Protein AF-A0A091UZ19-F1 (afdb_monomer_lite)

Secondary structure (DSSP, 8-state):
--SPPPSSPPPTT-------------S--PPPPPPPTT--------THHHHHHHHTTTS--EEEEEEETTTEEEEEEEEE-TTSEEEEEEE-SS-EEEEEEEGGG-SS---HHHHHHHH-TT---S--EE---GGG-

Structure (mmCIF, N/CA/C/O backbone):
data_AF-A0A091UZ19-F1
#
_entry.id   AF-A0A091UZ19-F1
#
loop_
_atom_site.group_PDB
_atom_site.id
_atom_site.type_symbol
_atom_site.label_atom_id
_atom_site.label_alt_id
_atom_site.label_comp_id
_atom_site.label_asym_id
_atom_site.label_entity_id
_atom_site.label_seq_id
_atom_site.pdbx_PDB_ins_code
_atom_site.Cartn_x
_atom_site.Cartn_y
_atom_site.Cartn_z
_atom_site.occupancy
_atom_site.B_iso_or_equiv
_atom_site.auth_seq_id
_atom_site.auth_comp_id
_atom_site.auth_asym_id
_atom_site.auth_atom_id
_atom_site.pdbx_PDB_model_num
ATOM 1 N N . ARG A 1 1 ? -21.509 -13.584 23.105 1.00 48.75 1 ARG A N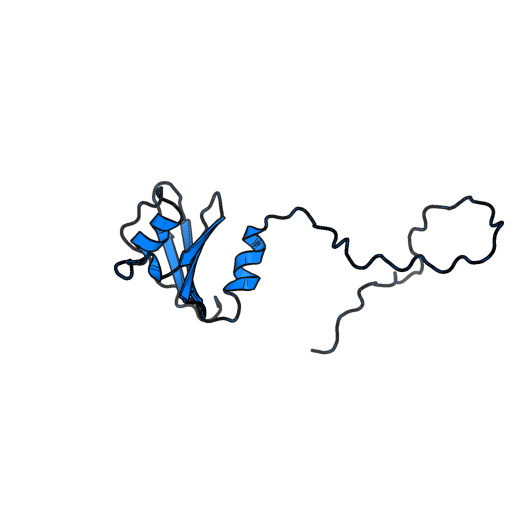 1
ATOM 2 C CA . ARG A 1 1 ? -20.127 -14.110 23.228 1.00 48.75 1 ARG A CA 1
ATOM 3 C C . ARG A 1 1 ? -19.637 -13.677 24.594 1.00 48.75 1 ARG A C 1
ATOM 5 O O . ARG A 1 1 ? -19.355 -12.502 24.774 1.00 48.75 1 ARG A O 1
ATOM 12 N N . GLU A 1 2 ? -19.710 -14.587 25.552 1.00 59.69 2 GLU A N 1
ATOM 13 C CA . GLU A 1 2 ? -19.442 -14.325 26.964 1.00 59.69 2 GLU A CA 1
ATOM 14 C C . GLU A 1 2 ? -17.970 -14.558 27.286 1.00 59.69 2 GLU A C 1
ATOM 16 O O . GLU A 1 2 ? -17.427 -15.574 26.866 1.00 59.69 2 GLU A O 1
ATOM 21 N N . GLY A 1 3 ? -17.398 -13.615 28.044 1.00 67.69 3 GLY A N 1
ATOM 22 C CA . GLY A 1 3 ? -16.261 -13.784 28.955 1.00 67.69 3 GLY A CA 1
ATOM 23 C C . GLY A 1 3 ? -14.901 -14.183 28.361 1.00 67.69 3 GLY A C 1
ATOM 24 O O . GLY A 1 3 ? -14.824 -14.867 27.344 1.00 67.69 3 GLY A O 1
ATOM 25 N N . PRO A 1 4 ? -13.778 -13.778 28.983 1.00 69.25 4 PRO A N 1
ATOM 26 C CA . PRO A 1 4 ? -12.484 -14.333 28.613 1.00 69.25 4 PRO A CA 1
ATOM 27 C C . PRO A 1 4 ? -12.467 -15.829 28.950 1.00 69.25 4 PRO A C 1
ATOM 29 O O . PRO A 1 4 ? -12.787 -16.233 30.067 1.00 69.25 4 PRO A O 1
ATOM 32 N N . PHE A 1 5 ? -12.096 -16.648 27.966 1.00 73.38 5 PHE A N 1
ATOM 33 C CA . PHE A 1 5 ? -11.884 -18.079 28.159 1.00 73.38 5 PHE A CA 1
ATOM 34 C C . PHE A 1 5 ? -10.819 -18.315 29.242 1.00 73.38 5 PHE A C 1
ATOM 36 O O . PHE A 1 5 ? -9.875 -17.523 29.346 1.00 73.38 5 PHE A O 1
ATOM 43 N N . PRO A 1 6 ? -10.945 -19.385 30.047 1.00 70.69 6 PRO A N 1
ATOM 44 C CA . PRO A 1 6 ? -9.980 -19.678 31.096 1.00 70.69 6 PRO A CA 1
ATOM 45 C C . PRO A 1 6 ? -8.580 -19.830 30.491 1.00 70.69 6 PRO A C 1
ATOM 47 O O . PRO A 1 6 ? -8.379 -20.574 29.534 1.00 70.69 6 PRO A O 1
ATOM 50 N N . LEU A 1 7 ? -7.605 -19.118 31.063 1.00 65.88 7 LEU A N 1
ATOM 51 C CA . LEU A 1 7 ? -6.202 -19.171 30.631 1.00 65.88 7 LEU A CA 1
ATOM 52 C C . LEU A 1 7 ? -5.556 -20.538 30.900 1.00 65.88 7 LEU A C 1
ATOM 54 O O . LEU A 1 7 ? -4.512 -20.848 30.334 1.00 65.88 7 LEU A O 1
ATOM 58 N N . ILE A 1 8 ? -6.172 -21.345 31.764 1.00 69.12 8 ILE A N 1
ATOM 59 C CA . ILE A 1 8 ? -5.705 -22.672 32.149 1.00 69.12 8 ILE A CA 1
ATOM 60 C C . ILE A 1 8 ? -6.871 -23.640 31.976 1.00 69.12 8 ILE A C 1
ATOM 62 O O . ILE A 1 8 ? -7.919 -23.486 32.603 1.00 69.12 8 ILE A O 1
ATOM 66 N N . LEU A 1 9 ? -6.675 -24.642 31.123 1.00 68.94 9 LEU A N 1
ATOM 67 C CA . LEU A 1 9 ? -7.588 -25.769 30.992 1.00 68.94 9 LEU A CA 1
ATOM 68 C C . LEU A 1 9 ? -7.126 -26.872 31.944 1.00 68.94 9 LEU A C 1
ATOM 70 O O . LEU A 1 9 ? -5.993 -27.343 31.852 1.00 68.94 9 LEU A O 1
ATOM 74 N N . LEU A 1 10 ? -8.007 -27.277 32.856 1.00 66.50 10 LEU A N 1
ATOM 75 C CA . LEU A 1 10 ? -7.773 -28.438 33.706 1.00 66.50 10 LEU A CA 1
ATOM 76 C C . LEU A 1 10 ? -7.827 -29.710 32.841 1.00 66.50 10 LEU A C 1
ATOM 78 O O . LEU A 1 10 ? -8.795 -29.887 32.094 1.00 66.50 10 LEU A O 1
ATOM 82 N N . PRO A 1 11 ? -6.832 -30.608 32.916 1.00 70.38 11 PRO A N 1
ATOM 83 C CA . PRO A 1 11 ? -6.921 -31.895 32.246 1.00 70.38 11 PRO A CA 1
ATOM 84 C C . PRO A 1 11 ? -8.075 -32.712 32.833 1.00 70.38 11 PRO A C 1
ATOM 86 O O . PRO A 1 11 ? -8.250 -32.784 34.048 1.00 70.38 11 PRO A O 1
ATOM 89 N N . GLN A 1 12 ? -8.842 -33.353 31.950 1.00 65.88 12 GLN A N 1
ATOM 90 C CA . GLN A 1 12 ? -10.087 -34.068 32.270 1.00 65.88 12 GLN A CA 1
ATOM 91 C C . GLN A 1 12 ? -9.895 -35.210 33.286 1.00 65.88 12 GLN A C 1
ATOM 93 O O . GLN A 1 12 ? -10.847 -35.620 33.938 1.00 65.88 12 GLN A O 1
ATOM 98 N N . PHE A 1 13 ? -8.658 -35.688 33.443 1.00 68.06 13 PHE A N 1
ATOM 99 C CA . PHE A 1 13 ? -8.284 -36.788 34.334 1.00 68.06 13 PHE A CA 1
ATOM 100 C C . PHE A 1 13 ? -7.350 -36.368 35.480 1.00 68.06 13 PHE A C 1
ATOM 102 O O . PHE A 1 13 ? -6.812 -37.231 36.163 1.00 68.06 13 PHE A O 1
ATOM 109 N N . GLY A 1 14 ? -7.202 -35.059 35.722 1.00 67.94 14 GLY A N 1
ATOM 110 C CA . GLY A 1 14 ? -6.500 -34.518 36.885 1.00 67.94 14 GLY A CA 1
ATOM 111 C C . GLY A 1 14 ? -4.972 -34.607 36.804 1.00 67.94 14 GLY A C 1
ATOM 112 O O . GLY A 1 14 ? -4.390 -35.682 36.732 1.00 67.94 14 GLY A O 1
ATOM 113 N N . GLY A 1 15 ? -4.316 -33.449 36.889 1.00 69.69 15 GLY A N 1
ATOM 114 C CA . GLY A 1 15 ? -2.877 -33.344 37.132 1.00 69.69 15 GLY A CA 1
ATOM 115 C C . GLY A 1 15 ? -2.130 -32.510 36.096 1.00 69.69 15 GLY A C 1
ATOM 116 O O . GLY A 1 15 ? -2.277 -32.692 34.893 1.00 69.69 15 GLY A O 1
ATOM 117 N N . TYR A 1 16 ? -1.293 -31.600 36.581 1.00 65.69 16 TYR A N 1
ATOM 118 C CA . TYR A 1 16 ? -0.237 -30.983 35.785 1.00 65.69 16 TYR A CA 1
ATOM 119 C C . TYR A 1 16 ? 0.998 -31.881 35.873 1.00 65.69 16 TYR A C 1
ATOM 121 O O . TYR A 1 16 ? 1.187 -32.561 36.881 1.00 65.69 16 TYR A O 1
ATOM 129 N N . TRP A 1 17 ? 1.850 -31.886 34.851 1.00 61.75 17 TRP A N 1
ATOM 130 C CA . TRP A 1 17 ? 3.175 -32.488 34.976 1.00 61.75 17 TRP A CA 1
ATOM 131 C C . TRP A 1 17 ? 3.977 -31.653 35.975 1.00 61.75 17 TRP A C 1
ATOM 133 O O . TRP A 1 17 ? 4.451 -30.570 35.645 1.00 61.75 17 TRP A O 1
ATOM 143 N N . ILE A 1 18 ? 4.053 -32.122 37.219 1.00 60.09 18 ILE A N 1
ATOM 144 C CA . ILE A 1 18 ? 4.897 -31.526 38.250 1.00 60.09 18 ILE A CA 1
ATOM 145 C C . ILE A 1 18 ? 6.235 -32.248 38.149 1.00 60.09 18 ILE A C 1
ATOM 147 O O . ILE A 1 18 ? 6.3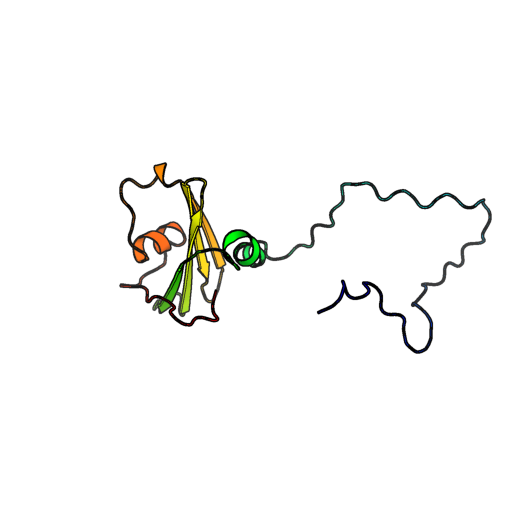32 -33.434 38.462 1.00 60.09 18 ILE A O 1
ATOM 151 N N . GLU A 1 19 ? 7.250 -31.556 37.643 1.00 63.12 19 GLU A N 1
ATOM 152 C CA . GLU A 1 19 ? 8.627 -32.034 37.703 1.00 63.12 19 GLU A CA 1
ATOM 153 C C . GLU A 1 19 ? 8.978 -32.212 39.189 1.00 63.12 19 GLU A C 1
ATOM 155 O O . GLU A 1 19 ? 8.828 -31.285 39.986 1.00 63.12 19 GLU A O 1
ATOM 160 N N . GLY A 1 20 ? 9.294 -33.444 39.597 1.00 51.28 20 GLY A N 1
ATOM 161 C CA . GLY A 1 20 ? 9.350 -33.826 41.005 1.00 51.28 20 GLY A CA 1
ATOM 162 C C . GLY A 1 20 ? 10.391 -33.027 41.785 1.00 51.28 20 GLY A C 1
ATOM 163 O O . GLY A 1 20 ? 11.589 -33.278 41.671 1.00 51.28 20 GLY A O 1
ATOM 164 N N . THR A 1 21 ? 9.945 -32.108 42.636 1.00 52.47 21 THR A N 1
ATOM 165 C CA . THR A 1 21 ? 10.793 -31.435 43.618 1.00 52.47 21 THR A CA 1
ATOM 166 C C . THR A 1 21 ? 11.053 -32.374 44.796 1.00 52.47 21 THR A C 1
ATOM 168 O O . THR A 1 21 ? 10.383 -32.325 45.825 1.00 52.47 21 THR A O 1
ATOM 171 N N . ASN A 1 22 ? 12.070 -33.234 44.671 1.00 51.50 22 ASN A N 1
ATOM 172 C CA . ASN A 1 22 ? 12.710 -33.884 45.823 1.00 51.50 22 ASN A CA 1
ATOM 173 C C . ASN A 1 22 ? 13.517 -32.845 46.622 1.00 51.50 22 ASN A C 1
ATOM 175 O O . ASN A 1 22 ? 14.744 -32.902 46.703 1.00 51.50 22 ASN A O 1
ATOM 179 N N . HIS A 1 23 ? 12.831 -31.868 47.207 1.00 53.59 23 HIS A N 1
ATOM 180 C CA . HIS A 1 23 ? 13.425 -30.925 48.141 1.00 53.59 23 HIS A CA 1
ATOM 181 C C . HIS A 1 23 ? 12.656 -31.043 49.451 1.00 53.59 23 HIS A C 1
ATOM 183 O O . HIS A 1 23 ? 11.463 -30.755 49.518 1.00 53.59 23 HIS A O 1
ATOM 189 N N . GLN A 1 24 ? 13.339 -31.551 50.478 1.00 46.34 24 GLN A N 1
ATOM 190 C CA . GLN A 1 24 ? 12.829 -31.599 51.843 1.00 46.34 24 GLN A CA 1
ATOM 191 C C . GLN A 1 24 ? 12.340 -30.206 52.247 1.00 46.34 24 GLN A C 1
ATOM 193 O O . GLN A 1 24 ? 13.106 -29.244 52.250 1.00 46.34 24 GLN A O 1
ATOM 198 N N . LEU A 1 25 ? 11.054 -30.117 52.578 1.00 50.75 25 LEU A N 1
ATOM 199 C CA . LEU A 1 25 ? 10.424 -28.920 53.114 1.00 50.75 25 LEU A CA 1
ATOM 200 C C . LEU A 1 25 ? 10.967 -28.673 54.525 1.00 50.75 25 LEU A C 1
ATOM 202 O O . LEU A 1 25 ? 10.522 -29.293 55.489 1.00 50.75 25 LEU A O 1
ATOM 206 N N . SER A 1 26 ? 11.927 -27.762 54.645 1.00 47.31 26 SER A N 1
ATOM 207 C CA . SER A 1 26 ? 12.265 -27.123 55.913 1.00 47.31 26 SER A CA 1
ATOM 208 C C . SER A 1 26 ? 12.319 -25.620 55.685 1.00 47.31 26 SER A C 1
ATOM 210 O O . SER A 1 26 ? 13.218 -25.118 55.016 1.00 47.31 26 SER A O 1
ATOM 212 N N . GLY A 1 27 ? 11.319 -24.914 56.208 1.00 47.09 27 GLY A N 1
ATOM 213 C CA . GLY A 1 27 ? 11.235 -23.456 56.163 1.00 47.09 27 GLY A CA 1
ATOM 214 C C . GLY A 1 27 ? 9.824 -22.972 55.851 1.00 47.09 27 GLY A C 1
ATOM 215 O O . GLY A 1 27 ? 9.183 -23.475 54.938 1.00 47.09 27 GLY A O 1
ATOM 216 N N . ALA A 1 28 ? 9.340 -22.035 56.666 1.00 54.81 28 ALA A N 1
ATOM 217 C CA . ALA A 1 28 ? 8.017 -21.409 56.644 1.00 54.81 28 ALA A CA 1
ATOM 218 C C . ALA A 1 28 ? 7.541 -20.960 55.241 1.00 54.81 28 ALA A C 1
ATOM 220 O O . ALA A 1 28 ? 8.376 -20.734 54.366 1.00 54.81 28 ALA A O 1
ATOM 221 N N . PRO A 1 29 ? 6.220 -20.780 55.017 1.00 47.94 29 PRO A N 1
ATOM 222 C CA . PRO A 1 29 ? 5.709 -20.320 53.731 1.00 47.94 29 PRO A CA 1
ATOM 223 C C . PRO A 1 29 ? 6.198 -18.892 53.466 1.00 47.94 29 PRO A C 1
ATOM 225 O O . PRO A 1 29 ? 5.634 -17.927 53.980 1.00 47.94 29 PRO A O 1
ATOM 228 N N . GLU A 1 30 ? 7.258 -18.749 52.673 1.00 52.00 30 GLU A N 1
ATOM 229 C CA . GLU A 1 30 ? 7.581 -17.466 52.065 1.00 52.00 30 GLU A CA 1
ATOM 230 C C . GLU A 1 30 ? 6.432 -17.094 51.129 1.00 52.00 30 GLU A C 1
ATOM 232 O O . GLU A 1 30 ? 6.006 -17.875 50.273 1.00 52.00 30 GLU A O 1
ATOM 237 N N . SER A 1 31 ? 5.892 -15.893 51.333 1.00 56.72 31 SER A N 1
ATOM 238 C CA . SER A 1 31 ? 4.918 -15.288 50.433 1.00 56.72 31 SER A CA 1
ATOM 239 C C . SER A 1 31 ? 5.432 -15.368 48.992 1.00 56.72 31 SER A C 1
ATOM 241 O O . SER A 1 31 ? 6.613 -15.073 48.779 1.00 56.72 31 SER A O 1
ATOM 243 N N . PRO A 1 32 ? 4.585 -15.713 48.004 1.00 57.88 32 PRO A N 1
ATOM 244 C CA . PRO A 1 32 ? 5.021 -15.778 46.618 1.00 57.88 32 PRO A CA 1
ATOM 245 C C . PRO A 1 32 ? 5.671 -14.442 46.237 1.00 57.88 32 PRO A C 1
ATOM 247 O O . PRO A 1 32 ? 5.098 -13.391 46.548 1.00 57.88 32 PRO A O 1
ATOM 250 N N . PRO A 1 33 ? 6.856 -14.450 45.600 1.00 57.75 33 PRO A N 1
ATOM 251 C CA . PRO A 1 33 ? 7.504 -13.219 45.192 1.00 57.75 33 PRO A CA 1
ATOM 252 C C . PRO A 1 33 ? 6.546 -12.463 44.276 1.00 57.75 33 PRO A C 1
ATOM 254 O O . PRO A 1 33 ? 6.135 -12.966 43.229 1.00 57.75 33 PRO A O 1
ATOM 257 N N . THR A 1 34 ? 6.149 -11.265 44.705 1.00 57.84 34 THR A N 1
ATOM 258 C CA . THR A 1 34 ? 5.336 -10.345 43.909 1.00 57.84 34 THR A CA 1
ATOM 259 C C . THR A 1 34 ? 6.005 -10.210 42.540 1.00 57.84 34 THR A C 1
ATOM 261 O O . THR A 1 34 ? 7.163 -9.782 42.495 1.00 57.84 34 THR A O 1
ATOM 264 N N . PRO A 1 35 ? 5.359 -10.601 41.424 1.00 52.53 35 PRO A N 1
ATOM 265 C CA . PRO A 1 35 ? 5.999 -10.515 40.122 1.00 52.53 35 PRO A CA 1
ATOM 266 C C . PRO A 1 35 ? 6.337 -9.048 39.857 1.00 52.53 35 PRO A C 1
ATOM 268 O O . PRO A 1 35 ? 5.453 -8.190 39.843 1.00 52.53 35 PRO A O 1
ATOM 271 N N . ALA A 1 36 ? 7.631 -8.760 39.704 1.00 52.50 36 ALA A N 1
ATOM 272 C CA . ALA A 1 36 ? 8.122 -7.420 39.421 1.00 52.50 36 ALA A CA 1
ATOM 273 C C . ALA A 1 36 ? 7.361 -6.840 38.210 1.00 52.50 36 ALA A C 1
ATOM 275 O O . ALA A 1 36 ? 7.273 -7.500 37.167 1.00 52.50 36 ALA A O 1
ATOM 276 N N . PRO A 1 37 ? 6.799 -5.624 38.310 1.00 54.12 37 PRO A N 1
ATOM 277 C CA . PRO A 1 37 ? 5.947 -5.065 37.273 1.00 54.12 37 PRO A CA 1
ATOM 278 C C . PRO A 1 37 ? 6.801 -4.477 36.145 1.00 54.12 37 PRO A C 1
ATOM 280 O O . PRO A 1 37 ? 6.789 -3.270 35.941 1.00 54.12 37 PRO A O 1
ATOM 283 N N . SER A 1 38 ? 7.577 -5.278 35.410 1.00 54.56 38 SER A N 1
ATOM 284 C CA . SER A 1 38 ? 8.259 -4.749 34.211 1.00 54.56 38 SER A CA 1
ATOM 285 C C . SER A 1 38 ? 8.884 -5.757 33.253 1.00 54.56 38 SER A C 1
ATOM 287 O O . SER A 1 38 ? 9.141 -5.378 32.109 1.00 54.56 38 SER A O 1
ATOM 289 N N . THR A 1 39 ? 9.071 -7.030 33.595 1.00 52.97 39 THR A N 1
ATOM 290 C CA . THR A 1 39 ? 9.566 -8.013 32.617 1.00 52.97 39 THR A CA 1
ATOM 291 C C . THR A 1 39 ? 8.411 -8.549 31.777 1.00 52.97 39 THR A C 1
ATOM 293 O O . THR A 1 39 ? 8.018 -9.709 31.855 1.00 52.97 39 THR A O 1
ATOM 296 N N . ARG A 1 40 ? 7.845 -7.688 30.918 1.00 61.31 40 ARG A N 1
ATOM 297 C CA . ARG A 1 40 ? 7.096 -8.180 29.756 1.00 61.31 40 ARG A CA 1
ATOM 298 C C . ARG A 1 40 ? 8.063 -9.043 28.955 1.00 61.31 40 ARG A C 1
ATOM 300 O O . ARG A 1 40 ? 8.926 -8.497 28.271 1.00 61.31 40 ARG A O 1
ATOM 307 N N . ALA A 1 41 ? 7.922 -10.362 29.052 1.00 61.75 41 ALA A N 1
ATOM 308 C CA . ALA A 1 41 ? 8.641 -11.302 28.208 1.00 61.75 41 ALA A CA 1
ATOM 309 C C . ALA A 1 41 ? 8.421 -10.885 26.746 1.00 61.75 41 ALA A C 1
ATOM 311 O O . ALA A 1 41 ? 7.310 -10.967 26.211 1.00 61.75 41 ALA A O 1
ATOM 312 N N . ARG A 1 42 ? 9.458 -10.325 26.117 1.00 59.09 42 ARG A N 1
ATOM 313 C CA . ARG A 1 42 ? 9.413 -9.944 24.709 1.00 59.09 42 ARG A CA 1
ATOM 314 C C . ARG A 1 42 ? 9.657 -11.212 23.912 1.00 59.09 42 ARG A C 1
ATOM 316 O O . ARG A 1 42 ? 10.793 -11.594 23.688 1.00 59.09 42 ARG A O 1
ATOM 323 N N . LEU A 1 43 ? 8.570 -11.874 23.525 1.00 66.88 43 LEU A N 1
ATOM 324 C CA . LEU A 1 43 ? 8.635 -12.964 22.562 1.00 66.88 43 LEU A CA 1
ATOM 325 C C . LEU A 1 43 ? 9.228 -12.414 21.258 1.00 66.88 43 LEU A C 1
ATOM 327 O O . LEU A 1 43 ? 8.635 -11.510 20.655 1.00 66.88 43 LEU A O 1
ATOM 331 N N . GLU A 1 44 ? 10.383 -12.936 20.847 1.00 63.69 44 GLU A N 1
ATOM 332 C CA . GLU A 1 44 ? 10.984 -12.624 19.554 1.00 63.69 44 GLU A CA 1
ATOM 333 C C . GLU A 1 44 ? 10.068 -13.152 18.449 1.00 63.69 44 GLU A C 1
ATOM 335 O O . GLU A 1 44 ? 9.985 -14.341 18.161 1.00 63.69 44 GLU A O 1
ATOM 340 N N . GLY A 1 45 ? 9.289 -12.247 17.873 1.00 64.62 45 GLY A N 1
ATOM 341 C CA . GLY A 1 45 ? 8.424 -12.513 16.737 1.00 64.62 45 GLY A CA 1
ATOM 342 C C . GLY A 1 45 ? 8.518 -11.343 15.778 1.00 64.62 45 GLY A C 1
ATOM 343 O O . GLY A 1 45 ? 8.791 -10.220 16.205 1.00 64.62 45 GLY A O 1
ATOM 344 N N . ASN A 1 46 ? 8.280 -11.597 14.490 1.00 68.62 46 ASN A N 1
ATOM 345 C CA . ASN A 1 46 ? 8.328 -10.569 13.455 1.00 68.62 46 ASN A CA 1
ATOM 346 C C . ASN A 1 46 ? 7.417 -9.390 13.850 1.00 68.62 46 ASN A C 1
ATOM 348 O O . ASN A 1 46 ? 6.188 -9.493 13.812 1.00 68.62 46 ASN A O 1
ATOM 352 N N . HIS A 1 47 ? 8.023 -8.283 14.290 1.00 73.38 47 HIS A N 1
ATOM 353 C CA . HIS A 1 47 ? 7.301 -7.130 14.827 1.00 73.38 47 HIS A CA 1
ATOM 354 C C . HIS A 1 47 ? 6.343 -6.544 13.782 1.00 73.38 47 HIS A C 1
ATOM 356 O O . HIS A 1 47 ? 5.230 -6.128 14.118 1.00 73.38 47 HIS A O 1
ATOM 362 N N . THR A 1 48 ? 6.722 -6.635 12.505 1.00 72.56 48 THR A N 1
ATOM 363 C CA . THR A 1 48 ? 5.944 -6.192 11.348 1.00 72.56 48 THR A CA 1
ATOM 364 C C . THR A 1 48 ? 4.597 -6.912 11.240 1.00 72.56 48 THR A C 1
ATOM 366 O O . THR A 1 48 ? 3.601 -6.304 10.849 1.00 72.56 48 THR A O 1
ATOM 369 N N . ALA A 1 49 ? 4.501 -8.165 11.702 1.00 71.75 49 ALA A N 1
ATOM 370 C CA . ALA A 1 49 ? 3.244 -8.921 11.721 1.00 71.75 49 ALA A CA 1
ATOM 371 C C . ALA A 1 49 ? 2.179 -8.308 12.654 1.00 71.75 49 ALA A C 1
ATOM 373 O O . ALA A 1 49 ? 0.981 -8.548 12.485 1.00 71.75 49 ALA A O 1
ATOM 374 N N . LYS A 1 50 ? 2.591 -7.497 13.638 1.00 86.62 50 LYS A N 1
ATOM 375 C CA . LYS A 1 50 ? 1.678 -6.821 14.576 1.00 86.62 50 LYS A CA 1
ATOM 376 C C . LYS A 1 50 ? 1.247 -5.436 14.094 1.00 86.62 50 LYS A C 1
ATOM 378 O O . LYS A 1 50 ? 0.244 -4.920 14.589 1.00 86.62 50 LYS A O 1
ATOM 383 N N . ILE A 1 51 ? 1.956 -4.850 13.129 1.00 91.94 51 ILE A N 1
ATOM 384 C CA . ILE A 1 51 ? 1.731 -3.473 12.671 1.00 91.94 51 ILE A CA 1
ATOM 385 C C . ILE A 1 51 ? 0.325 -3.306 12.105 1.00 91.94 51 ILE A C 1
ATOM 387 O O . ILE A 1 51 ? -0.395 -2.409 12.540 1.00 91.94 51 ILE A O 1
ATOM 391 N N . TYR A 1 52 ? -0.111 -4.213 11.224 1.00 92.94 52 TYR A N 1
ATOM 392 C CA . TYR A 1 52 ? -1.450 -4.131 10.634 1.00 92.94 52 TYR A CA 1
ATOM 393 C C . TYR A 1 52 ? -2.543 -4.109 11.704 1.00 92.94 52 TYR A C 1
ATOM 395 O O . TYR A 1 52 ? -3.418 -3.252 11.694 1.00 92.94 52 TYR A O 1
ATOM 403 N N . ARG A 1 53 ? -2.444 -4.997 12.700 1.00 91.94 53 ARG A N 1
ATOM 404 C CA . ARG A 1 53 ? -3.400 -5.064 13.813 1.00 91.94 53 ARG A CA 1
ATOM 405 C C . ARG A 1 53 ? -3.416 -3.785 14.653 1.00 91.94 53 ARG A C 1
ATOM 407 O O . ARG A 1 53 ? -4.468 -3.389 15.134 1.00 91.94 53 ARG A O 1
ATOM 414 N N . LYS A 1 54 ? -2.255 -3.165 14.865 1.00 92.75 54 LYS A N 1
ATOM 415 C CA . LYS A 1 54 ? -2.116 -1.970 15.706 1.00 92.75 54 LYS A CA 1
ATOM 416 C C . LYS A 1 54 ? -2.593 -0.699 14.990 1.00 92.75 54 LYS A C 1
ATOM 418 O O . LYS A 1 54 ? -3.248 0.153 15.601 1.00 92.75 54 LYS A O 1
ATOM 423 N N . HIS A 1 55 ? -2.261 -0.563 13.709 1.00 93.88 55 HIS A N 1
ATOM 424 C CA . HIS A 1 55 ? -2.404 0.696 12.981 1.00 93.88 55 HIS A CA 1
ATOM 425 C C . HIS A 1 55 ? -3.566 0.707 11.977 1.00 93.88 55 HIS A C 1
ATOM 427 O O . HIS A 1 55 ? -4.169 1.768 11.829 1.00 93.88 55 HIS A O 1
ATOM 433 N N . PHE A 1 56 ? -3.943 -0.432 11.383 1.00 94.50 56 PHE A N 1
ATOM 434 C CA . PHE A 1 56 ? -4.882 -0.510 10.250 1.00 94.50 56 PHE A CA 1
ATOM 435 C C . PHE A 1 56 ? -6.201 -1.221 10.591 1.00 94.50 56 PHE A C 1
ATOM 437 O O . PHE A 1 56 ? -7.269 -0.712 10.274 1.00 94.50 56 PHE A O 1
ATOM 444 N N . LEU A 1 57 ? -6.143 -2.375 11.266 1.00 92.38 57 LEU A N 1
ATOM 445 C CA . LEU A 1 57 ? -7.320 -3.209 11.537 1.00 92.38 57 LEU A CA 1
ATOM 446 C C . LEU A 1 57 ? -8.402 -2.442 12.313 1.00 92.38 57 LEU A C 1
ATOM 448 O O . LEU A 1 57 ? -8.121 -1.889 13.381 1.00 92.38 57 LEU A O 1
ATOM 452 N N . GLY A 1 58 ? -9.635 -2.453 11.795 1.00 91.44 58 GLY A N 1
ATOM 453 C CA . GLY A 1 58 ? -10.775 -1.763 12.408 1.00 91.44 58 GLY A CA 1
ATOM 454 C C . GLY A 1 58 ? -10.690 -0.232 12.374 1.00 91.44 58 GLY 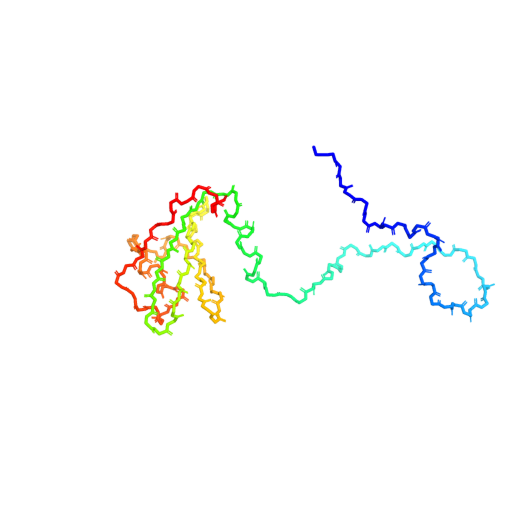A C 1
ATOM 455 O O . GLY A 1 58 ? -11.440 0.431 13.086 1.00 91.44 58 GLY A O 1
ATOM 456 N N . LYS A 1 59 ? -9.766 0.331 11.589 1.00 93.50 59 LYS A N 1
ATOM 457 C CA . LYS A 1 59 ? -9.602 1.774 11.374 1.00 93.50 59 LYS A CA 1
ATOM 458 C C . LYS A 1 59 ? -9.720 2.071 9.885 1.00 93.50 59 LYS A C 1
ATOM 460 O O . LYS A 1 59 ? -9.505 1.187 9.058 1.00 93.50 59 LYS A O 1
ATOM 465 N N . GLU A 1 60 ? -10.030 3.312 9.536 1.00 94.06 60 GLU A N 1
ATOM 466 C CA . GLU A 1 60 ? -10.047 3.727 8.136 1.00 94.06 60 GLU A CA 1
ATOM 467 C C . GLU A 1 60 ? -8.642 3.607 7.530 1.00 94.06 60 GLU A C 1
ATOM 469 O O . GLU A 1 60 ? -7.655 4.054 8.117 1.00 94.06 60 GLU A O 1
ATOM 474 N N . HIS A 1 61 ? -8.556 2.914 6.398 1.00 95.94 61 HIS A N 1
ATOM 475 C CA . HIS A 1 61 ? -7.347 2.724 5.608 1.00 95.94 61 HIS A CA 1
ATOM 476 C C . HIS A 1 61 ? -7.728 2.213 4.215 1.00 95.94 61 HIS A C 1
ATOM 478 O O . HIS A 1 61 ? -8.828 1.691 4.012 1.00 95.94 61 HIS A O 1
ATOM 484 N N . PHE A 1 62 ? -6.801 2.316 3.266 1.00 96.69 62 PHE A N 1
ATOM 485 C CA . PHE A 1 62 ? -6.983 1.783 1.921 1.00 96.69 62 PHE A CA 1
ATOM 486 C C . PHE A 1 62 ? -6.037 0.617 1.682 1.00 96.69 62 PHE A C 1
ATOM 488 O O . PHE A 1 62 ? -4.867 0.652 2.065 1.00 96.69 62 PHE A O 1
ATOM 495 N N . ASN A 1 63 ? -6.553 -0.405 1.010 1.00 97.12 63 ASN A N 1
ATOM 496 C CA . ASN A 1 63 ? -5.787 -1.557 0.575 1.00 97.12 63 ASN A CA 1
ATOM 497 C C . ASN A 1 63 ? -5.719 -1.573 -0.948 1.00 97.12 63 ASN A C 1
ATOM 499 O O . ASN A 1 63 ? -6.715 -1.341 -1.635 1.00 97.12 63 ASN A O 1
ATOM 503 N N . TYR A 1 64 ? -4.542 -1.896 -1.461 1.00 98.19 64 TYR A N 1
ATOM 504 C CA . TYR A 1 64 ? -4.248 -2.013 -2.873 1.00 98.19 64 TYR A CA 1
ATOM 505 C C . TYR A 1 64 ? -3.519 -3.317 -3.153 1.00 98.19 64 TYR A C 1
ATOM 507 O O . TYR A 1 64 ? -2.840 -3.873 -2.288 1.00 98.19 64 TYR A O 1
ATOM 515 N N . TYR A 1 65 ? -3.619 -3.779 -4.390 1.00 98.12 65 TYR A N 1
ATOM 516 C CA . TYR A 1 65 ? -2.806 -4.876 -4.884 1.00 98.12 65 TYR A CA 1
ATOM 517 C C . TYR A 1 65 ? -2.196 -4.532 -6.238 1.00 98.12 65 TYR A C 1
ATOM 519 O O . TYR A 1 65 ? -2.713 -3.697 -6.984 1.00 98.12 65 TYR A O 1
ATOM 527 N N . SER A 1 66 ? -1.079 -5.175 -6.547 1.00 98.38 66 SER A N 1
ATOM 528 C CA . SER A 1 66 ? -0.474 -5.149 -7.875 1.00 98.38 66 SER A CA 1
ATOM 529 C C . SER A 1 66 ? 0.347 -6.419 -8.101 1.00 98.38 66 SER A C 1
ATOM 531 O O . SER A 1 66 ? 0.496 -7.249 -7.197 1.00 98.38 66 SER A O 1
ATOM 533 N N . LEU A 1 67 ? 0.849 -6.585 -9.318 1.00 98.00 67 LEU A N 1
ATOM 534 C CA . LEU A 1 67 ? 1.747 -7.668 -9.688 1.00 98.00 67 LEU A CA 1
ATOM 535 C C . LEU A 1 67 ? 3.018 -7.058 -10.268 1.00 98.00 67 LEU A C 1
ATOM 537 O O . LEU A 1 67 ? 2.998 -6.484 -11.353 1.00 98.00 67 LEU A O 1
ATOM 541 N N . ASP A 1 68 ? 4.103 -7.193 -9.524 1.00 97.94 68 ASP A N 1
ATOM 542 C CA . ASP A 1 68 ? 5.429 -6.760 -9.927 1.00 97.94 68 ASP A CA 1
ATOM 543 C C . ASP A 1 68 ? 6.153 -7.901 -10.662 1.00 97.94 68 ASP A C 1
ATOM 545 O O . ASP A 1 68 ? 6.139 -9.037 -10.171 1.00 97.94 68 ASP A O 1
ATOM 549 N N . PRO A 1 69 ? 6.794 -7.648 -11.817 1.00 97.00 69 PRO A N 1
ATOM 550 C CA . PRO A 1 69 ? 7.507 -8.684 -12.565 1.00 97.00 69 PRO A CA 1
ATOM 551 C C . PRO A 1 69 ? 8.649 -9.354 -11.786 1.00 97.00 69 PRO A C 1
ATOM 553 O O . PRO A 1 69 ? 8.925 -10.532 -12.009 1.00 97.00 69 PRO A O 1
ATOM 556 N N . ALA A 1 70 ? 9.310 -8.623 -10.885 1.00 96.50 70 ALA A N 1
ATOM 557 C CA . ALA A 1 70 ? 10.446 -9.102 -10.102 1.00 96.50 70 ALA A CA 1
ATOM 558 C C . ALA A 1 70 ? 10.036 -9.526 -8.682 1.00 96.50 70 ALA A C 1
ATOM 560 O O . ALA A 1 70 ? 10.461 -10.576 -8.196 1.00 96.50 70 ALA A O 1
ATOM 561 N N . LEU A 1 71 ? 9.192 -8.736 -8.013 1.00 96.44 71 LEU A N 1
ATOM 562 C CA . LEU A 1 71 ? 8.787 -8.962 -6.618 1.00 96.44 71 LEU A CA 1
ATOM 563 C C . LEU A 1 71 ? 7.546 -9.864 -6.479 1.00 96.44 71 LEU A C 1
ATOM 565 O O . LEU A 1 71 ? 7.251 -10.360 -5.383 1.00 96.44 71 LEU A O 1
ATOM 569 N N . GLY A 1 72 ? 6.825 -10.105 -7.577 1.00 96.81 72 GLY A N 1
ATOM 570 C CA . GLY A 1 72 ? 5.599 -10.895 -7.611 1.00 96.81 72 GLY A CA 1
ATOM 571 C C . GLY A 1 72 ? 4.393 -10.138 -7.054 1.00 96.81 72 GLY A C 1
ATOM 572 O O . GLY A 1 72 ? 4.208 -8.948 -7.294 1.00 96.81 72 GLY A O 1
ATOM 573 N N . HIS A 1 73 ? 3.518 -10.838 -6.331 1.00 97.81 73 HIS A N 1
ATOM 574 C CA . HIS A 1 73 ? 2.306 -10.233 -5.777 1.00 97.81 73 HIS A CA 1
ATOM 575 C C . HIS A 1 73 ? 2.634 -9.189 -4.709 1.00 97.81 73 HIS A C 1
ATOM 577 O O . HIS A 1 73 ? 3.311 -9.486 -3.719 1.00 97.81 73 HIS A O 1
ATOM 583 N N . LEU A 1 74 ? 2.081 -7.993 -4.891 1.00 98.25 74 LEU A N 1
ATOM 584 C CA . LEU A 1 74 ? 2.164 -6.891 -3.947 1.00 98.25 74 LEU A CA 1
ATOM 585 C C . LEU A 1 74 ? 0.802 -6.673 -3.295 1.00 98.25 74 LEU A C 1
ATOM 587 O O . LEU A 1 74 ? -0.210 -6.564 -3.989 1.00 98.25 74 LEU A O 1
ATOM 591 N N . VAL A 1 75 ? 0.785 -6.555 -1.970 1.00 97.75 75 VAL A N 1
ATOM 592 C CA . VAL A 1 75 ? -0.368 -6.056 -1.209 1.00 97.75 75 VAL A CA 1
ATOM 593 C C . VAL A 1 75 ? 0.091 -4.849 -0.415 1.00 97.75 75 VAL A C 1
ATOM 595 O O . VAL A 1 75 ? 1.020 -4.950 0.384 1.00 97.75 75 VAL A O 1
ATOM 598 N N . PHE A 1 76 ? -0.548 -3.711 -0.640 1.00 98.25 76 PHE A N 1
ATOM 599 C CA . PHE A 1 76 ? -0.136 -2.435 -0.081 1.00 98.25 76 PHE A CA 1
ATOM 600 C C . PHE A 1 76 ? -1.272 -1.814 0.722 1.00 98.25 76 PHE A C 1
ATOM 602 O O . PHE A 1 76 ? -2.358 -1.593 0.192 1.00 98.25 76 PHE A O 1
ATOM 609 N N . SER A 1 77 ? -1.026 -1.545 1.999 1.00 97.56 77 SER A N 1
ATOM 610 C CA . SER A 1 77 ? -1.970 -0.865 2.883 1.00 97.56 77 SER A CA 1
ATOM 611 C C . SER A 1 77 ? -1.446 0.535 3.182 1.00 97.56 77 SER A C 1
ATOM 613 O O . SER A 1 77 ? -0.305 0.676 3.625 1.00 97.56 77 SER A O 1
ATOM 615 N N . LEU A 1 78 ? -2.280 1.553 2.977 1.00 96.31 78 LEU A N 1
ATOM 616 C CA . LEU A 1 78 ? -1.973 2.939 3.329 1.00 96.31 78 LEU A CA 1
ATOM 617 C C . LEU A 1 78 ? -3.001 3.464 4.320 1.00 96.31 78 LEU A C 1
ATOM 619 O O . LEU A 1 78 ? -4.196 3.170 4.209 1.00 96.31 78 LEU A O 1
ATOM 623 N N . LYS A 1 79 ? -2.540 4.259 5.276 1.00 95.50 79 LYS A N 1
ATOM 624 C CA . LYS A 1 79 ? -3.413 4.908 6.241 1.00 95.50 79 LYS A CA 1
ATOM 625 C C . LYS A 1 79 ? -2.902 6.292 6.596 1.00 95.50 79 LYS A C 1
ATOM 627 O O . LYS A 1 79 ? -1.739 6.450 6.939 1.00 95.50 79 LYS A O 1
ATOM 632 N N . TYR A 1 80 ? -3.821 7.242 6.607 1.00 92.94 80 TYR A N 1
ATOM 633 C CA . TYR A 1 80 ? -3.637 8.546 7.217 1.00 92.94 80 TYR A CA 1
ATOM 634 C C . TYR A 1 80 ? -4.150 8.513 8.662 1.00 92.94 80 TYR A C 1
ATOM 636 O O . TYR A 1 80 ? -5.206 7.930 8.931 1.00 92.94 80 TYR A O 1
ATOM 644 N N . ASP A 1 81 ? -3.379 9.048 9.606 1.00 89.56 81 ASP A N 1
ATOM 645 C CA . ASP A 1 81 ? -3.796 9.176 11.002 1.00 89.56 81 ASP A CA 1
ATOM 646 C C . ASP A 1 81 ? -3.987 10.635 11.440 1.00 89.56 81 ASP A C 1
ATOM 648 O O . ASP A 1 81 ? -3.586 11.573 10.762 1.00 89.56 81 ASP A O 1
ATOM 652 N N . GLU A 1 82 ? -4.617 10.815 12.602 1.00 88.00 82 GLU A N 1
ATOM 653 C CA . GLU A 1 82 ? -4.962 12.125 13.177 1.00 88.00 82 GLU A CA 1
ATOM 654 C C . GLU A 1 82 ? -3.740 12.982 13.546 1.00 88.00 82 GLU A C 1
ATOM 656 O O . GLU A 1 82 ? -3.886 14.155 13.876 1.00 88.00 82 GLU A O 1
ATOM 661 N N . GLN A 1 83 ? -2.538 12.401 13.538 1.00 89.69 83 GLN A N 1
ATOM 662 C CA . GLN A 1 83 ? -1.290 13.098 13.842 1.00 89.69 83 GLN A CA 1
ATOM 663 C C . GLN A 1 83 ? -0.576 13.566 12.570 1.00 89.69 83 GLN A C 1
ATOM 665 O O . GLN A 1 83 ? 0.611 13.879 12.633 1.00 89.69 83 GLN A O 1
ATOM 670 N N . GLU A 1 84 ? -1.268 13.589 11.429 1.00 91.56 84 GLU A N 1
ATOM 671 C CA . GLU A 1 84 ? -0.700 13.934 10.124 1.00 91.56 84 GLU A CA 1
ATOM 672 C C . GLU A 1 84 ? 0.423 12.980 9.676 1.00 91.56 84 GLU A C 1
ATOM 674 O O . GLU A 1 84 ? 1.345 13.377 8.954 1.00 91.56 84 GLU A O 1
ATOM 679 N N . HIS A 1 85 ? 0.359 11.706 10.085 1.00 94.19 85 HIS A N 1
ATOM 680 C CA . HIS A 1 85 ? 1.284 10.679 9.611 1.00 94.19 85 HIS A CA 1
ATOM 681 C C . HIS A 1 85 ? 0.630 9.753 8.588 1.00 94.19 85 HIS A C 1
ATOM 683 O O . HIS A 1 85 ? -0.494 9.264 8.750 1.00 94.19 85 HIS A O 1
ATOM 689 N N . LEU A 1 86 ? 1.399 9.446 7.550 1.00 95.19 86 LEU A N 1
ATOM 690 C CA . LEU A 1 86 ? 1.082 8.454 6.541 1.00 95.19 86 LEU A CA 1
ATOM 691 C C . LEU A 1 86 ? 1.776 7.131 6.896 1.00 95.19 86 LEU A C 1
ATOM 693 O O . LEU A 1 86 ? 2.991 6.996 6.765 1.00 95.19 86 LEU A O 1
ATOM 697 N N . HIS A 1 87 ? 0.998 6.145 7.343 1.00 96.50 87 HIS A N 1
ATOM 698 C CA . HIS A 1 87 ? 1.467 4.778 7.582 1.00 96.50 87 HIS A CA 1
ATOM 699 C C . HIS A 1 87 ? 1.401 3.988 6.283 1.00 96.50 87 HIS A C 1
ATOM 701 O O . HIS A 1 87 ? 0.329 3.845 5.685 1.00 96.50 87 HIS A O 1
ATOM 707 N N . LEU A 1 88 ? 2.535 3.427 5.884 1.00 97.12 88 LEU A N 1
ATOM 708 C CA . LEU A 1 88 ? 2.687 2.667 4.653 1.00 97.12 88 LEU A CA 1
ATOM 709 C C . LEU A 1 88 ? 3.125 1.243 4.992 1.00 97.12 88 LEU A C 1
ATOM 711 O O . LEU A 1 88 ? 4.102 1.042 5.709 1.00 97.12 88 LEU A O 1
ATOM 715 N N . LEU A 1 89 ? 2.409 0.237 4.491 1.00 97.56 89 LEU A N 1
ATOM 716 C CA . LEU A 1 89 ? 2.715 -1.172 4.738 1.00 97.56 89 LEU A CA 1
ATOM 717 C C . LEU A 1 89 ? 2.668 -1.963 3.429 1.00 97.56 89 LEU A C 1
ATOM 719 O O . LEU A 1 89 ? 1.590 -2.285 2.928 1.00 97.56 89 LEU A O 1
ATOM 723 N N . LEU A 1 90 ? 3.835 -2.327 2.903 1.00 97.75 90 LEU A N 1
ATOM 724 C CA . LEU 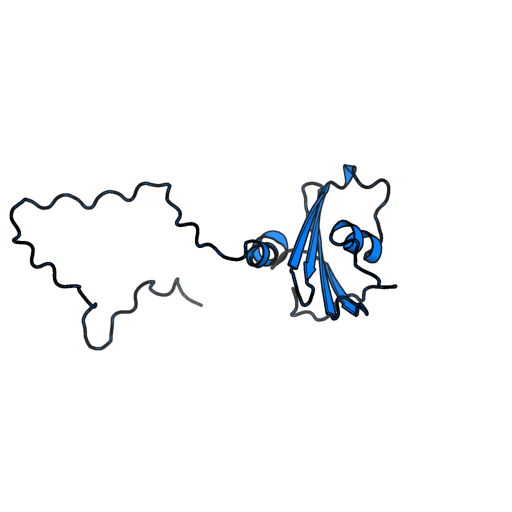A 1 90 ? 3.976 -3.111 1.678 1.00 97.75 90 LEU A CA 1
ATOM 725 C C . LEU A 1 90 ? 4.319 -4.566 1.998 1.00 97.75 90 LEU A C 1
ATOM 727 O O . LEU A 1 90 ? 5.347 -4.868 2.602 1.00 97.75 90 LEU A O 1
ATOM 731 N N . ARG A 1 91 ? 3.474 -5.492 1.553 1.00 96.69 91 ARG A N 1
ATOM 732 C CA . ARG A 1 91 ? 3.708 -6.936 1.624 1.00 96.69 91 ARG A CA 1
ATOM 733 C C . ARG A 1 91 ? 4.099 -7.449 0.249 1.00 96.69 91 ARG A C 1
ATOM 735 O O . ARG A 1 91 ? 3.346 -7.308 -0.711 1.00 96.69 91 ARG A O 1
ATOM 742 N N . THR A 1 92 ? 5.260 -8.078 0.200 1.00 95.56 92 THR A N 1
ATOM 743 C CA . THR A 1 92 ? 5.773 -8.828 -0.949 1.00 95.56 92 THR A CA 1
ATOM 744 C C . THR A 1 92 ? 5.820 -10.313 -0.591 1.00 95.56 92 THR A C 1
ATOM 746 O O . THR A 1 92 ? 5.625 -10.686 0.571 1.00 95.56 92 THR A O 1
ATOM 749 N N . ARG A 1 93 ? 6.150 -11.175 -1.557 1.00 92.06 93 ARG A N 1
ATOM 750 C CA . ARG A 1 93 ? 6.369 -12.606 -1.290 1.00 92.06 93 ARG A CA 1
ATOM 751 C C . ARG A 1 93 ? 7.503 -12.863 -0.286 1.00 92.06 93 ARG A C 1
ATOM 753 O O . ARG A 1 93 ? 7.420 -13.815 0.482 1.00 92.06 93 ARG A O 1
ATOM 760 N N . ALA A 1 94 ? 8.556 -12.045 -0.312 1.00 89.50 94 ALA A N 1
ATOM 761 C CA . ALA A 1 94 ? 9.766 -12.268 0.481 1.00 89.50 94 ALA A CA 1
ATOM 762 C C . ALA A 1 94 ? 9.750 -11.543 1.834 1.00 89.50 94 ALA A C 1
ATOM 764 O O . ALA A 1 94 ? 10.300 -12.039 2.815 1.00 89.50 94 ALA A O 1
ATOM 765 N N . ARG A 1 95 ? 9.145 -10.352 1.892 1.00 91.62 95 ARG A N 1
ATOM 766 C CA . ARG A 1 95 ? 9.210 -9.463 3.059 1.00 91.62 95 ARG A CA 1
ATOM 767 C C . ARG A 1 95 ? 7.973 -8.585 3.194 1.00 91.62 95 ARG A C 1
ATOM 769 O O . ARG A 1 95 ? 7.316 -8.250 2.209 1.00 91.62 95 ARG A O 1
ATOM 776 N N . THR A 1 96 ? 7.691 -8.177 4.428 1.00 94.31 96 THR A N 1
ATOM 777 C CA . THR A 1 96 ? 6.777 -7.067 4.721 1.00 94.31 96 THR A CA 1
ATOM 778 C C . THR A 1 96 ? 7.605 -5.869 5.157 1.00 94.31 96 THR A C 1
ATOM 780 O O . THR A 1 96 ? 8.426 -5.995 6.064 1.00 94.31 96 THR A O 1
ATOM 783 N N . LEU A 1 97 ? 7.382 -4.733 4.513 1.00 95.69 97 LEU A N 1
ATOM 784 C CA . LEU A 1 97 ? 8.053 -3.468 4.762 1.00 95.69 97 LEU A CA 1
ATOM 785 C C . LEU A 1 97 ? 7.040 -2.461 5.291 1.00 95.69 97 LEU A C 1
ATOM 787 O O . LEU A 1 97 ? 5.882 -2.465 4.874 1.00 95.69 97 LEU A O 1
ATOM 791 N N . HIS A 1 98 ? 7.476 -1.623 6.219 1.00 96.06 98 HIS A N 1
ATOM 792 C CA . HIS A 1 98 ? 6.638 -0.621 6.851 1.00 96.06 98 HIS A CA 1
ATOM 793 C C . HIS A 1 98 ? 7.421 0.667 7.032 1.00 96.06 98 HIS A C 1
ATOM 795 O O . HIS A 1 98 ? 8.558 0.605 7.497 1.00 96.06 98 HIS A O 1
ATOM 801 N N . ASP A 1 99 ? 6.780 1.794 6.746 1.00 95.56 99 ASP A N 1
ATOM 802 C CA . ASP A 1 99 ? 7.325 3.117 7.021 1.00 95.56 99 ASP A CA 1
ATOM 803 C C . ASP A 1 99 ? 6.230 4.090 7.481 1.00 95.56 99 ASP A C 1
ATOM 805 O O . ASP A 1 99 ? 5.038 3.865 7.233 1.00 95.56 99 ASP A O 1
ATOM 809 N N . VAL A 1 100 ? 6.636 5.151 8.179 1.00 95.69 100 VAL A N 1
ATOM 810 C CA . VAL A 1 100 ? 5.749 6.212 8.670 1.00 95.69 100 VAL A CA 1
ATOM 811 C C . VAL A 1 100 ? 6.302 7.558 8.231 1.00 95.69 100 VAL A C 1
ATOM 813 O O . VAL A 1 100 ? 7.338 8.001 8.722 1.00 95.69 100 VAL A O 1
ATOM 816 N N . VAL A 1 101 ? 5.577 8.223 7.337 1.00 94.62 101 VAL A N 1
ATOM 817 C CA . VAL A 1 101 ? 6.008 9.482 6.725 1.00 94.62 101 VAL A CA 1
ATOM 818 C C . VAL A 1 101 ? 5.147 10.629 7.259 1.00 94.62 101 VAL A C 1
ATOM 820 O O . VAL A 1 101 ? 3.929 10.597 7.075 1.00 94.62 101 VAL A O 1
ATOM 823 N N . PRO A 1 102 ? 5.725 11.650 7.916 1.00 94.31 102 PRO A N 1
ATOM 824 C CA . PRO A 1 102 ? 4.996 12.869 8.252 1.00 94.31 102 PRO A CA 1
ATOM 825 C C . PRO A 1 102 ? 4.562 13.595 6.979 1.00 94.31 102 PRO A C 1
ATOM 827 O O . PRO A 1 102 ? 5.360 13.763 6.054 1.00 94.31 102 PRO A O 1
ATOM 830 N N . ILE A 1 103 ? 3.326 14.083 6.927 1.00 90.69 103 ILE A N 1
ATOM 831 C CA . ILE A 1 103 ? 2.824 14.777 5.729 1.00 90.69 103 ILE A CA 1
ATOM 832 C C . ILE A 1 103 ? 3.551 16.091 5.466 1.00 90.69 103 ILE A C 1
ATOM 834 O O . ILE A 1 103 ? 3.691 16.488 4.316 1.00 90.69 103 ILE A O 1
ATOM 838 N N . SER A 1 104 ? 4.118 16.715 6.496 1.00 90.44 104 SER A N 1
ATOM 839 C CA . SER A 1 104 ? 4.989 17.883 6.339 1.00 90.44 104 SER A CA 1
ATOM 840 C C . SER A 1 104 ? 6.230 17.622 5.475 1.00 90.44 104 SER A C 1
ATOM 842 O O . SER A 1 104 ? 6.825 18.571 4.971 1.00 90.44 104 SER A O 1
ATOM 844 N N . CYS A 1 105 ? 6.625 16.359 5.281 1.00 87.31 105 CYS A N 1
ATOM 845 C CA . CYS A 1 105 ? 7.717 15.975 4.386 1.00 87.31 105 CYS A CA 1
ATOM 846 C C . CYS A 1 105 ? 7.277 15.833 2.918 1.00 87.31 105 CYS A C 1
ATOM 848 O O . CYS A 1 105 ? 8.126 15.641 2.047 1.00 87.31 105 CYS A O 1
ATOM 850 N N . LEU A 1 106 ? 5.975 15.907 2.628 1.00 85.56 106 LEU A N 1
ATOM 851 C CA . LEU A 1 106 ? 5.413 15.765 1.289 1.00 85.56 106 LEU A CA 1
ATOM 852 C C . LEU A 1 106 ? 5.103 17.155 0.722 1.00 85.56 106 LEU A C 1
ATOM 854 O O . LEU A 1 106 ? 4.244 17.865 1.235 1.00 85.56 106 LEU A O 1
ATOM 858 N N . ALA A 1 107 ? 5.798 17.549 -0.347 1.00 79.81 107 ALA A N 1
ATOM 859 C CA . ALA A 1 107 ? 5.509 18.807 -1.043 1.00 79.81 107 ALA A CA 1
ATOM 860 C C . ALA A 1 107 ? 4.127 18.778 -1.727 1.00 79.81 107 ALA A C 1
ATOM 862 O O . ALA A 1 107 ? 3.413 19.775 -1.742 1.00 79.81 107 ALA A O 1
ATOM 863 N N . GLU A 1 108 ? 3.748 17.610 -2.251 1.00 88.38 108 GLU A N 1
ATOM 864 C CA . GLU A 1 108 ? 2.438 17.291 -2.819 1.00 88.38 108 GLU A CA 1
ATOM 865 C C . GLU A 1 108 ? 2.088 15.847 -2.448 1.00 88.38 108 GLU A C 1
ATOM 867 O O . GLU A 1 108 ? 2.989 15.041 -2.200 1.00 88.38 108 GLU A O 1
ATOM 872 N N . PHE A 1 109 ? 0.797 15.495 -2.419 1.00 85.38 109 PHE A N 1
ATOM 873 C CA . PHE A 1 109 ? 0.396 14.120 -2.122 1.00 85.38 109 PHE A CA 1
ATOM 874 C C . PHE A 1 109 ? 0.812 13.178 -3.265 1.00 85.38 109 PHE A C 1
ATOM 876 O O . PHE A 1 109 ? 0.264 13.282 -4.367 1.00 85.38 109 PHE A O 1
ATOM 883 N N . PRO A 1 110 ? 1.750 12.241 -3.023 1.00 91.44 110 PRO A N 1
ATOM 884 C CA . PRO A 1 110 ? 2.192 11.312 -4.049 1.00 91.44 110 PRO A CA 1
ATOM 885 C C . PRO A 1 110 ? 1.061 10.353 -4.428 1.00 91.44 110 PRO A C 1
ATOM 887 O O . PRO A 1 110 ? 0.208 10.008 -3.612 1.00 91.44 110 PRO A O 1
ATOM 890 N N . ASN A 1 111 ? 1.069 9.859 -5.662 1.00 94.38 111 ASN A N 1
ATOM 891 C CA . ASN A 1 111 ? 0.169 8.777 -6.047 1.00 94.38 111 ASN A CA 1
ATOM 892 C C . ASN A 1 111 ? 0.570 7.451 -5.368 1.00 94.38 111 ASN A C 1
ATOM 894 O O . ASN A 1 111 ? 1.657 7.307 -4.811 1.00 94.38 111 ASN A O 1
ATOM 898 N N . VAL A 1 112 ? -0.295 6.439 -5.454 1.00 96.44 112 VAL A N 1
ATOM 899 C CA . VAL A 1 112 ? -0.094 5.151 -4.763 1.00 96.44 112 VAL A CA 1
ATOM 900 C C . VAL A 1 112 ? 1.208 4.445 -5.175 1.00 96.44 112 VAL A C 1
ATOM 902 O O . VAL A 1 112 ? 1.853 3.820 -4.336 1.00 96.44 112 VAL A O 1
ATOM 905 N N . VAL A 1 113 ? 1.633 4.560 -6.438 1.00 97.56 113 VAL A N 1
ATOM 906 C CA . VAL A 1 113 ? 2.901 3.974 -6.914 1.00 97.56 113 VAL A CA 1
ATOM 907 C C . VAL A 1 113 ? 4.091 4.694 -6.284 1.00 97.56 113 VAL A C 1
ATOM 909 O O . VAL A 1 113 ? 5.017 4.050 -5.795 1.00 97.56 113 VAL A O 1
ATOM 912 N N . GLN A 1 114 ? 4.053 6.026 -6.250 1.00 96.31 114 GLN A N 1
ATOM 913 C CA . GLN A 1 114 ? 5.075 6.840 -5.595 1.00 96.31 114 GLN A CA 1
ATOM 914 C C . GLN A 1 114 ? 5.140 6.542 -4.088 1.00 96.31 114 GLN A C 1
ATOM 916 O O . GLN A 1 114 ? 6.230 6.351 -3.559 1.00 96.31 114 GLN A O 1
ATOM 921 N N . MET A 1 115 ? 3.992 6.397 -3.416 1.00 96.38 115 MET A N 1
ATOM 922 C CA . MET A 1 115 ? 3.934 5.981 -2.009 1.00 96.38 115 MET A CA 1
ATOM 923 C C . MET A 1 115 ? 4.553 4.596 -1.781 1.00 96.38 115 MET A C 1
ATOM 925 O O . MET A 1 115 ? 5.280 4.404 -0.812 1.00 96.38 115 MET A O 1
ATOM 929 N N . ALA A 1 116 ? 4.304 3.624 -2.662 1.00 97.38 116 ALA A N 1
ATOM 930 C CA . ALA A 1 116 ? 4.921 2.302 -2.545 1.00 97.38 116 ALA A CA 1
ATOM 931 C C . ALA A 1 116 ? 6.454 2.372 -2.681 1.00 97.38 116 ALA A C 1
ATOM 933 O O . ALA A 1 116 ? 7.164 1.682 -1.946 1.00 97.38 116 ALA A O 1
ATOM 934 N N . LYS A 1 117 ? 6.959 3.246 -3.563 1.00 96.62 117 LYS A N 1
ATOM 935 C CA . LYS A 1 117 ? 8.399 3.475 -3.755 1.00 96.62 117 LYS A CA 1
ATOM 936 C C . LYS A 1 117 ? 9.085 4.138 -2.561 1.00 96.62 117 LYS A C 1
ATOM 938 O O . LYS A 1 117 ? 10.251 3.842 -2.337 1.00 96.62 117 LYS A O 1
ATOM 943 N N . LEU A 1 118 ? 8.372 4.942 -1.762 1.00 95.12 118 LEU A N 1
ATOM 944 C CA . LEU A 1 118 ? 8.906 5.467 -0.493 1.00 95.12 118 LEU A CA 1
ATOM 945 C C . LEU A 1 118 ? 9.283 4.340 0.481 1.00 95.12 118 LEU A C 1
ATOM 947 O O . LEU A 1 118 ? 10.231 4.476 1.242 1.00 95.12 118 LEU A O 1
ATOM 951 N N . VAL A 1 119 ? 8.562 3.215 0.436 1.00 95.31 119 VAL A N 1
ATOM 952 C CA . VAL A 1 119 ? 8.818 2.052 1.302 1.00 95.31 119 VAL A CA 1
ATOM 953 C C . VAL A 1 119 ? 9.787 1.057 0.660 1.00 95.31 119 VAL A C 1
ATOM 955 O O . VAL A 1 119 ? 10.521 0.356 1.357 1.00 95.31 119 VAL A O 1
ATOM 958 N N . CYS A 1 120 ? 9.743 0.921 -0.665 1.00 96.44 120 CYS A N 1
ATOM 959 C CA . CYS A 1 120 ? 10.525 -0.056 -1.411 1.00 96.44 120 CYS A CA 1
ATOM 960 C C . CYS A 1 120 ? 10.835 0.463 -2.816 1.00 96.44 120 CYS A C 1
ATOM 962 O O . CYS A 1 120 ? 10.004 0.353 -3.719 1.00 96.44 120 CYS A O 1
ATOM 964 N N . GLU A 1 121 ? 12.051 0.966 -3.014 1.00 96.69 121 GLU A N 1
ATOM 965 C CA . GLU A 1 121 ? 12.504 1.521 -4.298 1.00 96.69 121 GLU A CA 1
ATOM 966 C C . GLU A 1 121 ? 12.462 0.499 -5.448 1.00 96.69 121 GLU A C 1
ATOM 968 O O . GLU A 1 121 ? 12.216 0.875 -6.592 1.00 96.69 121 GLU A O 1
ATOM 973 N N . ASP A 1 122 ? 12.608 -0.796 -5.134 1.00 96.75 122 ASP A N 1
ATOM 974 C CA . ASP A 1 122 ? 12.571 -1.910 -6.095 1.00 96.75 122 ASP A CA 1
ATOM 975 C C . ASP A 1 122 ? 11.205 -2.096 -6.791 1.00 96.75 122 ASP A C 1
ATOM 977 O O . ASP A 1 122 ? 11.108 -2.858 -7.752 1.00 96.75 122 ASP A O 1
ATOM 981 N N . VAL A 1 123 ? 10.131 -1.460 -6.298 1.00 97.62 123 VAL A N 1
ATOM 982 C CA . VAL A 1 123 ? 8.782 -1.608 -6.867 1.00 97.62 123 VAL A CA 1
ATOM 983 C C . VAL A 1 123 ? 8.733 -1.013 -8.271 1.00 97.62 123 VAL A C 1
ATOM 985 O O . VAL A 1 123 ? 8.891 0.195 -8.468 1.00 97.62 123 VAL A O 1
ATOM 988 N N . ASN A 1 124 ? 8.416 -1.855 -9.247 1.00 97.38 124 ASN A N 1
ATOM 989 C CA . ASN A 1 124 ? 8.346 -1.504 -10.654 1.00 97.38 124 ASN A CA 1
ATOM 990 C C . ASN A 1 124 ? 6.997 -1.916 -11.258 1.00 97.38 124 ASN A C 1
ATOM 992 O O . ASN A 1 124 ? 6.888 -2.877 -12.020 1.00 97.38 124 ASN A O 1
ATOM 996 N N . VAL A 1 125 ? 5.952 -1.167 -10.898 1.00 97.88 125 VAL A N 1
ATOM 997 C CA . VAL A 1 125 ? 4.592 -1.330 -11.427 1.00 97.88 125 VAL A CA 1
ATOM 998 C C . VAL A 1 125 ? 4.062 -0.006 -11.964 1.00 97.88 125 VAL A C 1
ATOM 1000 O O . VAL A 1 125 ? 4.324 1.050 -11.389 1.00 97.88 125 VAL A O 1
ATOM 1003 N N . ASP A 1 126 ? 3.252 -0.066 -13.020 1.00 97.19 126 ASP A N 1
ATOM 1004 C CA . ASP A 1 126 ? 2.622 1.130 -13.598 1.00 97.19 126 ASP A CA 1
ATOM 1005 C C . ASP A 1 126 ? 1.464 1.647 -12.740 1.00 97.19 126 ASP A C 1
ATOM 1007 O O . ASP A 1 126 ? 1.161 2.840 -12.718 1.00 97.19 126 ASP A O 1
ATOM 1011 N N . ARG A 1 127 ? 0.769 0.733 -12.050 1.00 98.00 127 ARG A N 1
ATOM 1012 C CA . ARG A 1 127 ? -0.398 1.057 -11.227 1.00 98.00 127 ARG A CA 1
ATOM 1013 C C . ARG A 1 127 ? -0.659 0.033 -10.134 1.00 98.00 127 ARG A C 1
ATOM 1015 O O . ARG A 1 127 ? -0.250 -1.126 -10.204 1.00 98.00 127 ARG A O 1
ATOM 1022 N N . PHE A 1 128 ? -1.429 0.486 -9.158 1.00 98.50 128 PHE A N 1
ATOM 1023 C CA . PHE A 1 128 ? -2.064 -0.328 -8.135 1.00 98.50 128 PHE A CA 1
ATOM 1024 C C . PHE A 1 128 ? -3.577 -0.348 -8.349 1.00 98.50 128 PHE A C 1
ATOM 1026 O O . PHE A 1 128 ? -4.153 0.615 -8.857 1.00 98.50 128 PHE A O 1
ATOM 1033 N N . TYR A 1 129 ? -4.221 -1.434 -7.932 1.00 98.12 129 TYR A N 1
ATOM 1034 C CA . TYR A 1 129 ? -5.669 -1.597 -8.002 1.00 98.12 129 TYR A CA 1
ATOM 1035 C C . TYR A 1 129 ? -6.266 -1.580 -6.593 1.00 98.12 129 TYR A C 1
ATOM 1037 O O . TYR A 1 129 ? -5.733 -2.261 -5.712 1.00 98.12 129 TYR A O 1
ATOM 1045 N N . PRO A 1 130 ? -7.353 -0.826 -6.353 1.00 97.75 130 PRO A N 1
ATOM 1046 C CA . PRO A 1 130 ? -7.982 -0.778 -5.041 1.00 97.75 130 PRO A CA 1
ATOM 1047 C C . PRO A 1 130 ? -8.636 -2.122 -4.704 1.00 97.75 130 PRO A C 1
ATOM 1049 O O . PRO A 1 130 ? -9.266 -2.767 -5.548 1.00 97.75 130 PRO A O 1
ATOM 1052 N N . VAL A 1 131 ? -8.509 -2.543 -3.449 1.00 97.00 131 VAL A N 1
ATOM 1053 C CA . VAL A 1 131 ? -9.204 -3.714 -2.912 1.00 97.00 131 VAL A CA 1
ATOM 1054 C C . VAL A 1 131 ? -10.583 -3.270 -2.430 1.00 97.00 131 VAL A C 1
ATOM 1056 O O . VAL A 1 131 ? -10.704 -2.564 -1.436 1.00 97.00 131 VAL A O 1
ATOM 1059 N N . LEU A 1 132 ? -11.630 -3.707 -3.130 1.00 93.94 132 LEU A N 1
ATOM 1060 C CA . LEU A 1 132 ? -13.016 -3.293 -2.866 1.00 93.94 132 LEU A CA 1
ATOM 1061 C C . LEU A 1 132 ? -13.843 -4.349 -2.118 1.00 93.94 132 LEU A C 1
ATOM 1063 O O . LEU A 1 132 ? -15.041 -4.174 -1.918 1.00 93.94 132 LEU A O 1
ATOM 1067 N N . TYR A 1 133 ? -13.233 -5.472 -1.732 1.00 91.81 133 TYR A N 1
ATOM 1068 C CA . TYR A 1 133 ? -13.951 -6.556 -1.070 1.00 91.81 133 TYR A CA 1
ATOM 1069 C C . TYR A 1 133 ? -14.255 -6.194 0.396 1.00 91.81 133 TYR A C 1
ATOM 1071 O O . TYR A 1 133 ? -13.324 -6.083 1.188 1.00 91.81 133 TYR A O 1
ATOM 1079 N N . PRO A 1 134 ? -15.527 -6.075 0.824 1.00 83.75 134 PRO A N 1
ATOM 1080 C CA . PRO A 1 134 ? -15.855 -5.494 2.132 1.00 83.75 134 PRO A CA 1
ATOM 1081 C C . PRO A 1 134 ? -15.317 -6.249 3.355 1.00 83.75 134 PRO A C 1
ATOM 1083 O O . PRO A 1 134 ? -15.251 -5.678 4.436 1.00 83.75 134 PRO A O 1
ATOM 1086 N N . LYS A 1 135 ? -14.934 -7.527 3.221 1.00 81.62 135 LYS A N 1
ATOM 1087 C CA . LYS A 1 135 ? -14.411 -8.325 4.347 1.00 81.62 135 LYS A CA 1
ATOM 1088 C C . LYS A 1 135 ? -12.899 -8.190 4.566 1.00 81.62 135 LYS A C 1
ATOM 1090 O O . LYS A 1 135 ? -12.348 -8.955 5.353 1.00 81.62 135 LYS A O 1
ATOM 1095 N N . VAL A 1 136 ? -12.212 -7.315 3.830 1.00 72.69 136 VAL A N 1
ATOM 1096 C CA . VAL A 1 136 ? -10.746 -7.163 3.937 1.00 72.69 136 VAL A CA 1
ATOM 1097 C C . VAL A 1 136 ? -10.291 -6.183 5.021 1.00 72.69 136 VAL A C 1
A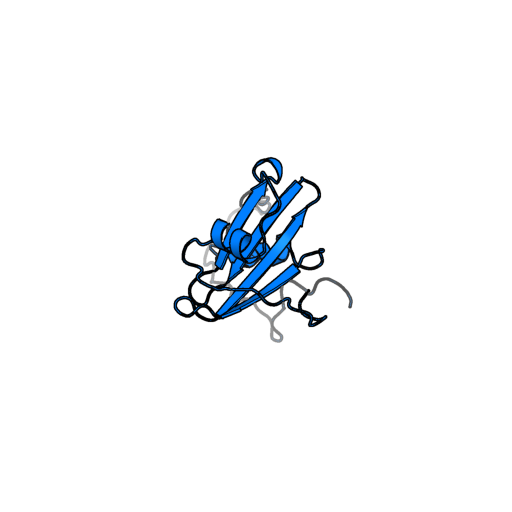TOM 1099 O O . VAL A 1 136 ? -9.108 -6.195 5.365 1.00 72.69 136 VAL A O 1
ATOM 1102 N N . ASN A 1 137 ? -11.209 -5.381 5.570 1.00 59.78 137 ASN A N 1
ATOM 1103 C CA . ASN A 1 137 ? -10.923 -4.322 6.544 1.00 59.78 137 ASN A CA 1
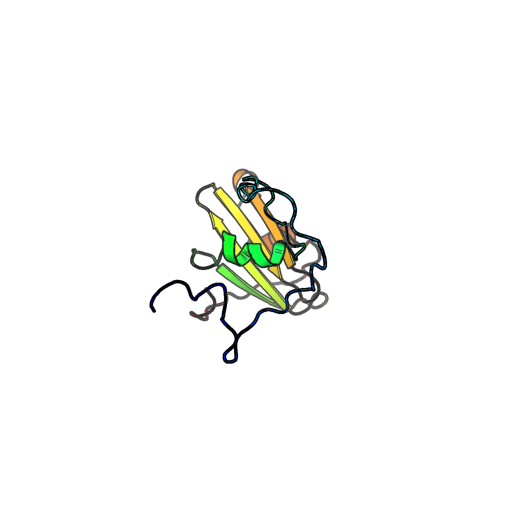ATOM 1104 C C . ASN A 1 137 ? -11.353 -4.692 7.967 1.00 59.78 137 ASN A C 1
ATOM 1106 O O . ASN A 1 137 ? -12.414 -5.340 8.115 1.00 59.78 137 ASN A O 1
#

Foldseek 3Di:
DDDDDDPDDAPPVGDDPDPDPPDPDDDDDDDDPDPDPDCPPPDPDDVLVCCCVVPPPPDDWWWWWDQAPPQGIKIWIWDQDPQQKIWIWIDTPVDIWIDIDRCVVPPDDDDPQVSVCVGPVPGDDPDIDTDPDVVPD

Organism: Nipponia nippon (NCBI:txid128390)

pLDDT: mean 81.84, std 17.23, range [46.34, 98.5]

InterPro domains:
  IPR035974 Rap/Ran-GAP superfamily [SSF111347] (46-136)
  IPR050989 Rap1/Ran GTPase-activating [PTHR15711] (2-136)

Sequence (137 aa):
REGPFPLILLPQFGGYWIEGTNHQLSGAPESPPTPAPSTRARLEGNHTAKIYRKHFLGKEHFNYYSLDPALGHLVFSLKYDEQEHLHLLLRTRARTLHDVVPISCLAEFPNVVQMAKLVCEDVNVDRFYPVLYPKVN

Radius of gyration: 24.15 Å; chains: 1; bounding box: 34×56×70 Å